Protein AF-A0A7K3H4V5-F1 (afdb_monomer)

Structure (mmCIF, N/CA/C/O backbone):
data_AF-A0A7K3H4V5-F1
#
_entry.id   AF-A0A7K3H4V5-F1
#
loop_
_atom_site.group_PDB
_atom_site.id
_atom_site.type_symbol
_atom_site.label_atom_id
_atom_site.label_alt_id
_atom_site.label_comp_id
_atom_site.label_asym_id
_atom_site.label_entity_id
_atom_site.label_seq_id
_atom_site.pdbx_PDB_ins_code
_atom_site.Cartn_x
_atom_site.Cartn_y
_atom_site.Cartn_z
_atom_site.occupancy
_atom_site.B_iso_or_equiv
_atom_site.auth_seq_id
_atom_site.auth_comp_id
_atom_site.auth_asym_id
_atom_site.auth_atom_id
_atom_site.pdbx_PDB_model_num
ATOM 1 N N . VAL A 1 1 ? -1.934 -10.038 -4.696 1.00 85.81 1 VAL A N 1
ATOM 2 C CA . VAL A 1 1 ? -1.459 -9.008 -3.741 1.00 85.81 1 VAL A CA 1
ATOM 3 C C . VAL A 1 1 ? -0.456 -9.663 -2.811 1.00 85.81 1 VAL A C 1
ATOM 5 O O . VAL A 1 1 ? -0.676 -10.811 -2.453 1.00 85.81 1 VAL A O 1
ATOM 8 N N . SER A 1 2 ? 0.630 -8.980 -2.467 1.00 91.31 2 SER A N 1
ATOM 9 C CA . SER A 1 2 ? 1.707 -9.470 -1.590 1.00 91.31 2 SER A CA 1
ATOM 10 C C . SER A 1 2 ? 2.161 -8.345 -0.653 1.00 91.31 2 SER A C 1
ATOM 12 O O . SER A 1 2 ? 1.655 -7.231 -0.761 1.00 91.31 2 SER A O 1
ATOM 14 N N . GLY A 1 3 ? 3.134 -8.610 0.221 1.00 89.69 3 GLY A N 1
ATOM 15 C CA . GLY A 1 3 ? 3.721 -7.587 1.091 1.00 89.69 3 GLY A CA 1
ATOM 16 C C . GLY A 1 3 ? 2.825 -7.186 2.271 1.00 89.69 3 GLY A C 1
ATOM 17 O O . GLY A 1 3 ? 1.846 -7.881 2.560 1.00 89.69 3 GLY A O 1
ATOM 18 N N . PRO A 1 4 ? 3.138 -6.066 2.949 1.00 90.94 4 PRO A N 1
ATOM 19 C CA . PRO A 1 4 ? 2.509 -5.659 4.212 1.00 90.94 4 PRO A CA 1
ATOM 20 C C . PRO A 1 4 ? 0.975 -5.614 4.164 1.00 90.94 4 PRO A C 1
ATOM 22 O O . PRO A 1 4 ? 0.297 -6.161 5.035 1.00 90.94 4 PRO A O 1
ATOM 25 N N . ALA A 1 5 ? 0.416 -5.053 3.087 1.00 93.19 5 ALA A N 1
ATOM 26 C CA . ALA A 1 5 ? -1.028 -4.959 2.879 1.00 93.19 5 ALA A CA 1
ATOM 27 C C . ALA A 1 5 ? -1.728 -6.328 2.781 1.00 93.19 5 ALA A C 1
ATOM 29 O O . ALA A 1 5 ? -2.883 -6.458 3.190 1.00 93.19 5 ALA A O 1
ATOM 30 N N . HIS A 1 6 ? -1.046 -7.344 2.239 1.00 93.81 6 HIS A N 1
ATOM 31 C CA . HIS A 1 6 ? -1.557 -8.714 2.173 1.00 93.81 6 HIS A CA 1
ATOM 32 C C . HIS A 1 6 ? -1.387 -9.445 3.507 1.00 93.81 6 HIS A C 1
ATOM 34 O O . HIS A 1 6 ? -2.332 -10.082 3.967 1.00 93.81 6 HIS A O 1
ATOM 40 N N . THR A 1 7 ? -0.213 -9.316 4.136 1.00 95.00 7 THR A N 1
ATOM 41 C CA . THR A 1 7 ? 0.125 -9.951 5.421 1.00 95.00 7 THR A CA 1
ATOM 42 C C . THR A 1 7 ? -0.865 -9.597 6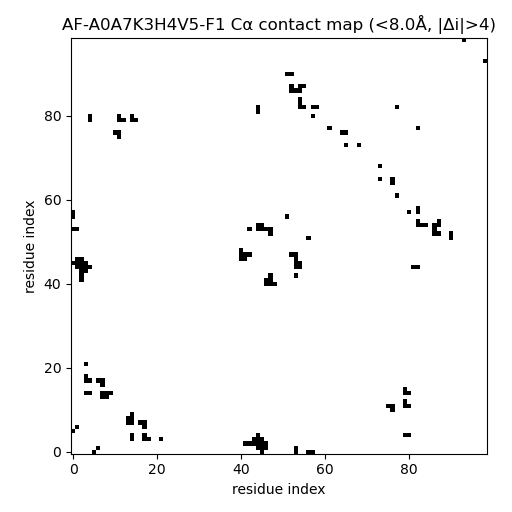.523 1.00 95.00 7 THR A C 1
ATOM 44 O O . THR A 1 7 ? -1.188 -10.452 7.342 1.00 95.00 7 THR A O 1
ATOM 47 N N . ALA A 1 8 ? -1.383 -8.366 6.523 1.00 94.69 8 ALA A N 1
ATOM 48 C CA . ALA A 1 8 ? -2.374 -7.921 7.497 1.00 94.69 8 ALA A CA 1
ATOM 49 C C . ALA A 1 8 ? -3.621 -8.818 7.561 1.00 94.69 8 ALA A C 1
ATOM 51 O O . ALA A 1 8 ? -4.212 -8.947 8.626 1.00 94.69 8 ALA A O 1
ATOM 52 N N . GLY A 1 9 ? -4.038 -9.428 6.441 1.00 90.62 9 GLY A N 1
ATOM 53 C CA . GLY A 1 9 ? -5.145 -10.396 6.409 1.00 90.62 9 GLY A CA 1
ATOM 54 C C . GLY A 1 9 ? -6.514 -9.862 6.856 1.00 90.62 9 GLY A C 1
ATOM 55 O O . GLY A 1 9 ? -7.453 -10.646 6.980 1.00 90.62 9 GLY A O 1
ATOM 56 N N . GLY A 1 10 ? -6.634 -8.553 7.080 1.00 93.06 10 GLY A N 1
ATOM 57 C CA . GLY A 1 10 ? -7.792 -7.928 7.703 1.00 93.06 10 GLY A CA 1
ATOM 58 C C . GLY A 1 10 ? -8.107 -6.546 7.139 1.00 93.06 10 GLY A C 1
ATOM 59 O O . GLY A 1 10 ? -7.936 -6.280 5.937 1.00 93.06 10 GLY A O 1
ATOM 60 N N . ASP A 1 11 ? -8.634 -5.685 8.002 1.00 95.69 11 ASP A N 1
ATOM 61 C CA . ASP A 1 11 ? -9.147 -4.377 7.619 1.00 95.69 11 ASP A CA 1
ATOM 62 C C . ASP A 1 11 ? -8.050 -3.294 7.555 1.00 95.69 11 ASP A C 1
ATOM 64 O O . ASP A 1 11 ? -6.845 -3.564 7.546 1.00 95.69 11 ASP A O 1
ATOM 68 N N . ALA A 1 12 ? -8.464 -2.035 7.415 1.00 96.81 12 ALA A N 1
ATOM 69 C CA . ALA A 1 12 ? -7.533 -0.917 7.333 1.00 96.81 12 ALA A CA 1
ATOM 70 C C . ALA A 1 12 ? -6.735 -0.691 8.632 1.00 96.81 12 ALA A C 1
ATOM 72 O O . ALA A 1 12 ? -5.598 -0.222 8.567 1.00 96.81 12 ALA A O 1
ATOM 73 N N . TYR A 1 13 ? -7.308 -1.013 9.794 1.00 97.38 13 TYR A N 1
ATOM 74 C CA . TYR A 1 13 ? -6.624 -0.923 11.079 1.00 97.38 13 TYR A CA 1
ATOM 75 C C . TYR A 1 13 ? -5.584 -2.035 11.222 1.00 97.38 13 TYR A C 1
ATOM 77 O O . TYR A 1 13 ? -4.451 -1.754 11.610 1.00 97.38 13 TYR A O 1
ATOM 85 N N . ASP A 1 14 ? -5.913 -3.260 10.807 1.00 98.12 14 ASP A N 1
ATOM 86 C CA . ASP A 1 14 ? -4.941 -4.360 10.787 1.00 98.12 14 ASP A CA 1
ATOM 87 C C . ASP A 1 14 ? -3.730 -4.014 9.906 1.00 98.12 14 ASP A C 1
ATOM 89 O O . ASP A 1 14 ? -2.578 -4.206 10.302 1.00 98.12 14 ASP A O 1
ATOM 93 N N . ARG A 1 15 ? -3.968 -3.409 8.733 1.00 97.38 15 ARG A N 1
ATOM 94 C CA . ARG A 1 15 ? -2.884 -2.920 7.861 1.00 97.38 15 ARG A CA 1
ATOM 95 C C . ARG A 1 15 ? -2.045 -1.837 8.522 1.00 97.38 15 ARG A C 1
ATOM 97 O O . ARG A 1 15 ? -0.826 -1.870 8.389 1.00 97.38 15 ARG A O 1
ATOM 104 N N . LEU A 1 16 ? -2.660 -0.900 9.244 1.00 96.81 16 LEU A N 1
ATOM 105 C CA . LEU A 1 16 ? -1.922 0.122 9.989 1.00 96.81 16 LEU A CA 1
ATOM 106 C C . LEU A 1 16 ? -0.960 -0.511 11.003 1.00 96.81 16 LEU A C 1
ATOM 108 O O . LEU A 1 16 ? 0.185 -0.078 11.093 1.00 96.81 16 LEU A O 1
ATOM 112 N N . LEU A 1 17 ? -1.396 -1.535 11.742 1.00 97.88 17 LEU A N 1
ATOM 113 C CA . LEU A 1 17 ? -0.532 -2.218 12.709 1.00 97.88 17 LEU A CA 1
ATOM 114 C C . LEU A 1 17 ? 0.673 -2.879 12.032 1.00 97.88 17 LEU A C 1
ATOM 116 O O . LEU A 1 17 ? 1.791 -2.746 12.529 1.00 97.88 17 LEU A O 1
ATOM 120 N N . VAL A 1 18 ? 0.467 -3.519 10.877 1.00 97.25 18 VAL A N 1
ATOM 121 C CA . VAL A 1 18 ? 1.574 -4.076 10.085 1.00 97.25 18 VAL A CA 1
ATOM 122 C C . VAL A 1 18 ? 2.517 -2.969 9.607 1.00 97.25 18 VAL A C 1
ATOM 124 O O . VAL A 1 18 ? 3.728 -3.110 9.738 1.00 97.25 18 VAL A O 1
ATOM 127 N N . TRP A 1 19 ? 2.000 -1.840 9.120 1.00 95.56 19 TRP A N 1
ATOM 128 C CA . TRP A 1 19 ? 2.845 -0.721 8.688 1.00 95.56 19 TRP A CA 1
ATOM 129 C C . TRP A 1 19 ? 3.680 -0.115 9.820 1.00 95.56 19 TRP A C 1
ATOM 131 O O . TRP A 1 19 ? 4.828 0.265 9.597 1.00 95.56 19 TRP A O 1
ATOM 141 N N . LEU A 1 20 ? 3.139 -0.041 11.038 1.00 96.50 20 LEU A N 1
ATOM 142 C CA . LEU A 1 20 ? 3.892 0.425 12.206 1.00 96.50 20 LEU A CA 1
ATOM 143 C C . LEU A 1 20 ? 5.033 -0.535 12.574 1.00 96.50 20 LEU A C 1
ATOM 145 O O . LEU A 1 20 ? 6.121 -0.085 12.936 1.00 96.50 20 LEU A O 1
ATOM 149 N N . ASP A 1 21 ? 4.801 -1.840 12.457 1.00 96.31 21 ASP A N 1
ATOM 150 C CA . ASP A 1 21 ? 5.813 -2.874 12.680 1.00 96.31 21 ASP A CA 1
ATOM 151 C C . ASP A 1 21 ? 6.913 -2.834 11.599 1.00 96.31 21 ASP A C 1
ATOM 153 O O . ASP A 1 21 ? 8.103 -2.818 11.923 1.00 96.31 21 ASP A O 1
ATOM 157 N N . GLU A 1 22 ? 6.536 -2.687 10.325 1.00 94.56 22 GLU A N 1
ATOM 158 C CA . GLU A 1 22 ? 7.477 -2.473 9.214 1.00 94.56 22 GLU A CA 1
ATOM 159 C C . GLU A 1 22 ? 8.319 -1.204 9.400 1.00 94.56 22 GLU A C 1
ATOM 161 O O . GLU A 1 22 ? 9.537 -1.233 9.212 1.00 94.56 22 GLU A O 1
ATOM 166 N N . LEU A 1 23 ? 7.711 -0.101 9.851 1.00 94.25 23 LEU A N 1
ATOM 167 C CA . LEU A 1 23 ? 8.440 1.128 10.168 1.00 94.25 23 LEU A CA 1
ATOM 168 C C . LEU A 1 23 ? 9.463 0.902 11.291 1.00 94.25 23 LEU A C 1
ATOM 170 O O . LEU A 1 23 ? 10.589 1.393 11.204 1.00 94.25 23 LEU A O 1
ATOM 174 N N . GLY A 1 24 ? 9.097 0.141 12.325 1.00 96.56 24 GLY A N 1
ATOM 175 C CA . GLY A 1 24 ? 10.009 -0.239 13.403 1.00 96.56 24 GLY A CA 1
ATOM 176 C C . GLY A 1 24 ? 11.204 -1.056 12.901 1.00 96.56 24 GLY A C 1
ATOM 177 O O . GLY A 1 24 ? 12.347 -0.760 13.260 1.00 96.56 24 GLY A O 1
ATOM 178 N N . ARG A 1 25 ? 10.962 -2.039 12.022 1.00 92.50 25 ARG A N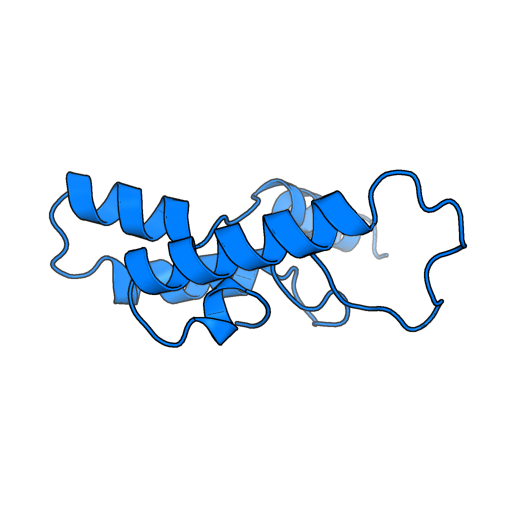 1
ATOM 179 C CA . ARG A 1 25 ? 12.024 -2.829 11.373 1.00 92.50 25 ARG A CA 1
ATOM 180 C C . ARG A 1 25 ? 12.948 -1.953 10.531 1.00 92.50 25 ARG A C 1
ATOM 182 O O . ARG A 1 25 ? 14.165 -2.037 10.690 1.00 92.50 25 ARG A O 1
ATOM 189 N N . ALA A 1 26 ? 12.378 -1.097 9.684 1.00 91.94 26 ALA A N 1
ATOM 190 C CA . ALA A 1 26 ? 13.130 -0.201 8.811 1.00 91.94 26 ALA A CA 1
ATOM 191 C C . ALA A 1 26 ? 13.981 0.797 9.610 1.00 91.94 26 ALA A C 1
ATOM 193 O O . ALA A 1 26 ? 15.152 1.004 9.297 1.00 91.94 26 ALA A O 1
ATOM 194 N N . ALA A 1 27 ? 13.434 1.362 10.690 1.00 95.81 27 ALA A N 1
ATOM 195 C CA . ALA A 1 27 ? 14.176 2.249 11.582 1.00 95.81 27 ALA A CA 1
ATOM 196 C C . ALA A 1 27 ? 15.382 1.545 12.229 1.00 95.81 27 ALA A C 1
ATOM 198 O O . ALA A 1 27 ? 16.447 2.146 12.350 1.00 95.81 27 ALA A O 1
ATOM 199 N N . GLY A 1 28 ? 15.246 0.266 12.595 1.00 95.12 28 GLY A N 1
ATOM 200 C CA . GLY A 1 28 ? 16.349 -0.535 13.137 1.00 95.12 28 GLY A CA 1
ATOM 201 C C . GLY A 1 28 ? 17.472 -0.836 12.135 1.00 95.12 28 GLY A C 1
ATOM 202 O O . GLY A 1 28 ? 18.586 -1.144 12.549 1.00 95.12 28 GLY A O 1
ATOM 203 N N . GLN A 1 29 ? 17.192 -0.735 10.834 1.00 91.94 29 GLN A N 1
ATOM 204 C CA . GLN A 1 29 ? 18.154 -0.945 9.744 1.00 91.94 29 GLN A CA 1
ATOM 205 C C . GLN A 1 29 ? 18.678 0.376 9.162 1.00 91.94 29 GLN A C 1
ATOM 207 O O . GLN A 1 29 ? 19.502 0.374 8.248 1.00 91.94 29 GLN A O 1
ATOM 212 N N . PHE A 1 30 ? 18.205 1.519 9.664 1.00 93.50 30 PHE A N 1
ATOM 213 C CA . PHE A 1 30 ? 18.579 2.819 9.132 1.00 93.50 30 PHE A CA 1
ATOM 214 C C . PHE A 1 30 ? 20.086 3.068 9.287 1.00 93.50 30 PHE A C 1
ATOM 216 O O . PHE A 1 30 ? 20.632 2.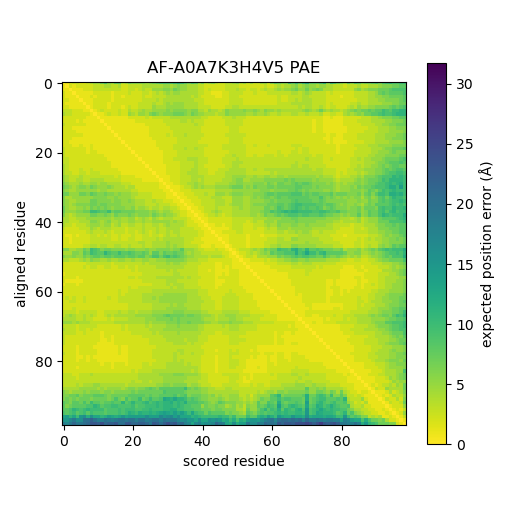995 10.388 1.00 93.50 30 PHE A O 1
ATOM 223 N N . GLY A 1 31 ? 20.750 3.390 8.176 1.00 94.00 31 GLY A N 1
ATOM 224 C CA . GLY A 1 31 ? 22.203 3.579 8.130 1.00 94.00 31 GLY A CA 1
ATOM 225 C C . GLY A 1 31 ? 23.007 2.289 7.941 1.00 94.00 31 GLY A C 1
ATOM 226 O O . GLY A 1 31 ? 24.232 2.337 7.998 1.00 94.00 31 GLY A O 1
ATOM 227 N N . ASP A 1 32 ? 22.356 1.147 7.706 1.00 93.62 32 ASP A N 1
ATOM 228 C CA . ASP A 1 32 ? 23.046 -0.055 7.244 1.00 93.62 32 ASP A CA 1
ATOM 229 C C . ASP A 1 32 ? 23.518 0.126 5.794 1.00 93.62 32 ASP A C 1
ATOM 231 O O . ASP A 1 32 ? 22.720 0.252 4.868 1.00 93.62 32 ASP A O 1
ATOM 235 N N . GLU A 1 33 ? 24.836 0.152 5.602 1.00 95.00 33 GLU A N 1
ATOM 236 C CA . GLU A 1 33 ? 25.473 0.335 4.293 1.00 95.00 33 GLU A CA 1
ATOM 237 C C . GLU A 1 33 ? 25.806 -0.992 3.597 1.00 95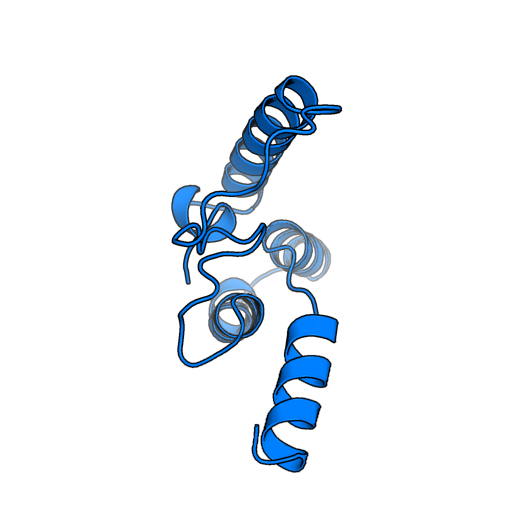.00 33 GLU A C 1
ATOM 239 O O . GLU A 1 33 ? 26.412 -1.003 2.519 1.00 95.00 33 GLU A O 1
ATOM 244 N N . ARG A 1 34 ? 25.453 -2.139 4.196 1.00 94.12 34 ARG A N 1
ATOM 245 C CA . ARG A 1 34 ? 25.685 -3.434 3.554 1.00 94.12 34 ARG A CA 1
ATOM 246 C C . ARG A 1 34 ? 24.916 -3.499 2.228 1.00 94.12 34 ARG A C 1
ATOM 248 O O . ARG A 1 34 ? 23.753 -3.102 2.171 1.00 94.12 34 ARG A O 1
ATOM 255 N N . PRO A 1 35 ? 25.529 -4.029 1.154 1.00 91.50 35 PRO A N 1
ATOM 256 C CA . PRO A 1 35 ? 24.827 -4.201 -0.108 1.00 91.50 35 PRO A CA 1
ATOM 257 C C . PRO A 1 35 ? 23.575 -5.067 0.062 1.00 91.50 35 PRO A C 1
ATOM 259 O O . PRO A 1 35 ? 23.625 -6.099 0.735 1.00 91.50 35 PRO A O 1
ATOM 262 N N . LEU A 1 36 ? 22.487 -4.684 -0.609 1.00 87.94 36 LEU A N 1
ATOM 263 C CA . LEU A 1 36 ? 21.295 -5.524 -0.716 1.00 87.94 36 LEU A CA 1
ATOM 264 C C . LEU A 1 36 ? 21.646 -6.863 -1.380 1.00 87.94 36 LEU A C 1
ATOM 266 O O . LEU A 1 36 ? 22.469 -6.924 -2.304 1.00 87.94 36 LEU A O 1
ATOM 270 N N . ALA A 1 37 ? 21.011 -7.939 -0.916 1.00 90.56 37 ALA A N 1
ATOM 271 C CA . ALA A 1 37 ? 21.177 -9.251 -1.524 1.00 90.56 37 ALA A CA 1
ATOM 272 C C . ALA A 1 37 ? 20.651 -9.228 -2.970 1.00 90.56 37 ALA A C 1
ATOM 274 O O . ALA A 1 37 ? 19.616 -8.636 -3.267 1.00 90.56 37 ALA A O 1
ATOM 275 N N . ARG A 1 38 ? 21.385 -9.847 -3.904 1.00 88.06 38 ARG A N 1
ATOM 276 C CA . ARG A 1 38 ? 21.067 -9.778 -5.348 1.00 88.06 38 ARG A CA 1
ATOM 277 C C . ARG A 1 38 ? 19.728 -10.421 -5.708 1.00 88.06 38 ARG A C 1
ATOM 279 O O . ARG A 1 38 ? 19.137 -10.087 -6.735 1.00 88.06 38 ARG A O 1
ATOM 286 N N . ASP A 1 39 ? 19.327 -11.393 -4.911 1.00 90.75 39 ASP A N 1
ATOM 287 C CA . ASP A 1 39 ? 18.097 -12.162 -5.005 1.00 90.75 39 ASP A CA 1
ATOM 288 C C . ASP A 1 39 ? 16.971 -11.586 -4.140 1.00 90.75 39 ASP A C 1
ATOM 290 O O . ASP A 1 39 ? 15.864 -12.116 -4.185 1.00 90.75 39 ASP A O 1
ATOM 294 N N . ASP A 1 40 ? 17.204 -10.488 -3.412 1.00 89.69 40 ASP A N 1
ATOM 295 C CA . ASP A 1 40 ? 16.133 -9.810 -2.694 1.00 89.69 40 ASP A CA 1
ATOM 296 C C . ASP A 1 40 ? 15.184 -9.134 -3.688 1.00 89.69 40 ASP A C 1
ATOM 298 O O . ASP A 1 40 ? 15.551 -8.254 -4.476 1.00 89.69 40 ASP A O 1
ATOM 302 N N . ARG A 1 41 ? 13.940 -9.606 -3.675 1.00 91.69 41 ARG A N 1
ATOM 303 C CA . ARG A 1 41 ? 12.832 -9.089 -4.483 1.00 91.69 41 ARG A CA 1
ATOM 304 C C . ARG A 1 41 ? 11.771 -8.435 -3.613 1.00 91.69 41 ARG A C 1
ATOM 306 O O . ARG A 1 41 ? 10.673 -8.176 -4.096 1.00 91.69 41 ARG A O 1
ATOM 313 N N . THR A 1 42 ? 12.066 -8.176 -2.347 1.00 89.81 42 THR A N 1
ATOM 314 C CA . THR A 1 42 ? 11.113 -7.588 -1.412 1.00 89.81 42 THR A CA 1
ATOM 315 C C . THR A 1 42 ? 11.047 -6.084 -1.640 1.00 89.81 42 THR A C 1
ATOM 317 O O . THR A 1 42 ? 12.008 -5.359 -1.406 1.00 89.81 42 THR A O 1
ATOM 320 N N . GLY A 1 43 ? 9.907 -5.604 -2.130 1.00 91.06 43 GLY A N 1
ATOM 321 C CA . GLY A 1 43 ? 9.596 -4.182 -2.206 1.00 91.06 43 GLY A CA 1
ATOM 322 C C . GLY A 1 43 ? 8.672 -3.753 -1.064 1.00 91.06 43 GLY A C 1
ATOM 323 O O . GLY A 1 43 ? 7.979 -4.592 -0.480 1.00 91.06 43 GLY A O 1
ATOM 324 N N . PRO A 1 44 ? 8.583 -2.441 -0.780 1.00 89.50 44 PRO A N 1
ATOM 325 C CA . PRO A 1 44 ? 7.746 -1.917 0.303 1.00 89.50 44 PRO A CA 1
ATOM 326 C C . PRO A 1 44 ? 6.262 -2.276 0.132 1.00 89.50 44 PRO A C 1
ATOM 328 O O . PRO A 1 44 ? 5.555 -2.474 1.113 1.00 89.50 44 PRO A O 1
ATOM 331 N N . ARG A 1 45 ? 5.791 -2.417 -1.113 1.00 93.69 45 ARG A N 1
ATOM 332 C CA . ARG A 1 45 ? 4.383 -2.69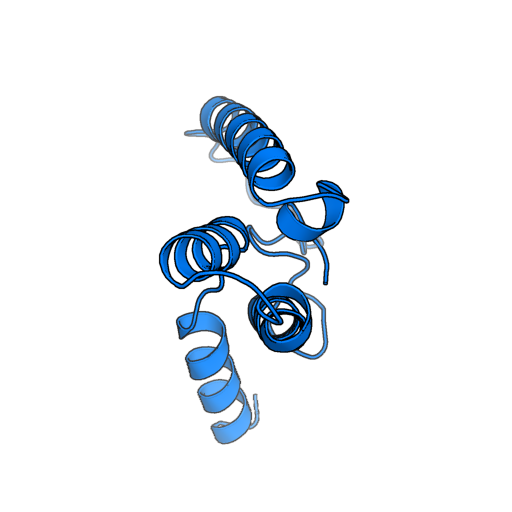0 -1.462 1.00 93.69 45 ARG A CA 1
ATOM 333 C C . ARG A 1 45 ? 4.135 -4.117 -1.945 1.00 93.69 45 ARG A C 1
ATOM 335 O O . ARG A 1 45 ? 3.036 -4.443 -2.388 1.00 93.69 45 ARG A O 1
ATOM 342 N N . GLY A 1 46 ? 5.149 -4.977 -1.867 1.00 93.69 46 GLY A N 1
ATOM 343 C CA . GLY A 1 46 ? 5.089 -6.355 -2.343 1.00 93.69 46 GLY A CA 1
ATOM 344 C C . GLY A 1 46 ? 6.286 -6.758 -3.196 1.00 93.69 46 GLY A C 1
ATOM 345 O O . GLY A 1 46 ? 7.259 -6.019 -3.327 1.00 93.69 46 GLY A O 1
ATOM 346 N N . THR A 1 47 ? 6.218 -7.961 -3.757 1.00 93.62 47 THR A N 1
ATOM 347 C CA . THR A 1 47 ? 7.346 -8.577 -4.459 1.00 93.62 47 THR A CA 1
ATOM 348 C C . THR A 1 47 ? 7.589 -7.946 -5.832 1.00 93.62 47 THR A C 1
ATOM 350 O O . THR A 1 47 ? 6.657 -7.735 -6.604 1.00 93.62 47 THR A O 1
ATOM 353 N N . LEU A 1 48 ? 8.855 -7.672 -6.148 1.00 91.25 48 LEU A N 1
ATOM 354 C CA . LEU A 1 48 ? 9.309 -6.959 -7.347 1.00 91.25 48 LEU A CA 1
ATOM 355 C C . LEU A 1 48 ? 9.554 -7.859 -8.573 1.00 91.25 48 LEU A C 1
ATOM 357 O O . LEU A 1 48 ? 9.890 -7.344 -9.636 1.00 91.25 48 LEU A O 1
ATOM 361 N N . ASP A 1 49 ? 9.431 -9.182 -8.447 1.00 88.00 49 ASP A N 1
ATOM 362 C CA . ASP A 1 49 ? 9.668 -10.159 -9.527 1.00 88.00 49 ASP A CA 1
ATOM 363 C C . ASP A 1 49 ? 8.391 -10.606 -10.261 1.00 88.00 49 ASP A C 1
ATOM 365 O O . ASP A 1 49 ? 8.438 -11.463 -11.146 1.00 88.00 49 ASP A O 1
ATOM 369 N N . GLY A 1 50 ? 7.247 -10.017 -9.909 1.00 83.94 50 GLY A N 1
ATOM 370 C CA . GLY A 1 50 ? 5.977 -10.263 -10.577 1.00 83.94 50 GLY A CA 1
ATOM 371 C C . GLY A 1 50 ? 5.920 -9.681 -11.993 1.00 83.94 50 GLY A C 1
ATOM 372 O O . GLY A 1 50 ? 6.640 -8.750 -12.345 1.00 83.94 50 GLY A O 1
ATOM 373 N N . ALA A 1 51 ? 4.985 -10.193 -12.799 1.00 85.69 51 ALA A N 1
ATOM 374 C CA . ALA A 1 51 ? 4.724 -9.694 -14.155 1.00 85.69 51 ALA A CA 1
ATOM 375 C C . ALA A 1 51 ? 4.196 -8.244 -14.194 1.00 85.69 51 ALA A C 1
ATOM 377 O O . ALA A 1 51 ? 4.209 -7.610 -15.244 1.00 85.69 51 ALA A O 1
ATOM 378 N N . ALA A 1 52 ? 3.714 -7.730 -13.062 1.00 90.38 52 ALA A N 1
ATOM 379 C CA . ALA A 1 52 ? 3.213 -6.374 -12.902 1.00 90.38 52 ALA A CA 1
ATOM 380 C C . ALA A 1 52 ? 3.804 -5.755 -11.626 1.00 90.38 52 ALA A C 1
ATOM 382 O O . ALA A 1 52 ? 4.117 -6.492 -10.685 1.00 90.38 52 ALA A O 1
ATOM 383 N N . PRO A 1 53 ? 3.928 -4.417 -11.559 1.00 93.88 53 PRO A N 1
ATOM 384 C CA . PRO A 1 53 ? 4.348 -3.736 -10.338 1.00 93.88 53 PRO A CA 1
ATOM 385 C C . PRO A 1 53 ? 3.428 -4.077 -9.149 1.00 93.88 53 PRO A C 1
ATOM 387 O O . PRO A 1 53 ? 2.215 -4.226 -9.348 1.00 93.88 53 PRO A O 1
ATOM 390 N N . PRO A 1 54 ? 3.957 -4.145 -7.911 1.00 94.62 54 PRO A N 1
ATOM 391 C CA . PRO A 1 54 ? 3.178 -4.502 -6.723 1.00 94.62 54 PRO A CA 1
ATOM 392 C C . PRO A 1 54 ? 1.908 -3.662 -6.546 1.00 94.62 54 PRO A C 1
ATOM 394 O O . PRO A 1 54 ? 0.836 -4.206 -6.253 1.00 94.62 54 PRO A O 1
ATOM 397 N N . SER A 1 55 ? 1.996 -2.355 -6.819 1.00 95.94 55 SER A N 1
ATOM 398 C CA . SER A 1 55 ? 0.862 -1.433 -6.713 1.00 95.94 55 SER A CA 1
ATOM 399 C C . SER A 1 55 ? -0.298 -1.766 -7.647 1.00 95.94 55 SER A C 1
ATOM 401 O O . SER A 1 55 ? -1.441 -1.440 -7.329 1.00 95.94 55 SER A O 1
ATOM 403 N N . ARG A 1 56 ? -0.066 -2.491 -8.752 1.00 95.69 56 ARG A N 1
ATOM 404 C CA . ARG A 1 56 ? -1.156 -2.927 -9.632 1.00 95.69 56 ARG A CA 1
ATOM 405 C C . ARG A 1 56 ? -2.133 -3.842 -8.900 1.00 95.69 56 ARG A C 1
ATOM 407 O O . ARG A 1 56 ? -3.334 -3.594 -8.921 1.00 95.69 56 ARG A O 1
ATOM 414 N N . GLY A 1 57 ? -1.613 -4.840 -8.186 1.00 94.56 57 GLY A N 1
ATOM 415 C CA . GLY A 1 57 ? -2.446 -5.760 -7.417 1.00 94.56 57 GLY A CA 1
ATOM 416 C C . GLY A 1 57 ? -3.212 -5.061 -6.289 1.00 94.56 57 GLY A C 1
ATOM 417 O O . GLY A 1 57 ? -4.343 -5.442 -5.999 1.00 94.56 57 GLY A O 1
ATOM 418 N N . LEU A 1 58 ? -2.620 -4.032 -5.670 1.00 96.00 58 LEU A N 1
ATOM 419 C CA . LEU A 1 58 ? -3.285 -3.215 -4.647 1.00 96.00 58 LEU A CA 1
ATOM 420 C C . LEU A 1 58 ? -4.469 -2.432 -5.230 1.00 96.00 58 LEU A C 1
ATOM 422 O O . LEU A 1 58 ? -5.529 -2.370 -4.610 1.00 96.00 58 LEU A O 1
ATOM 426 N N . LEU A 1 59 ? -4.318 -1.878 -6.434 1.00 96.44 59 LEU A N 1
ATOM 427 C CA . LEU A 1 59 ? -5.407 -1.184 -7.122 1.00 96.44 59 LEU A CA 1
ATOM 428 C C . LEU A 1 59 ? -6.500 -2.138 -7.610 1.00 96.44 59 LEU A C 1
ATOM 430 O O . LEU A 1 59 ? -7.679 -1.805 -7.506 1.00 96.44 59 LEU A O 1
ATOM 434 N N . ASP A 1 60 ? -6.135 -3.327 -8.094 1.00 96.19 60 ASP A N 1
ATOM 435 C CA . ASP A 1 60 ? -7.096 -4.299 -8.626 1.00 96.19 60 ASP A CA 1
ATOM 436 C C . ASP A 1 60 ? -8.105 -4.779 -7.556 1.00 96.19 60 ASP A C 1
ATOM 438 O O . ASP A 1 60 ? -9.236 -5.135 -7.889 1.00 96.19 60 ASP A O 1
ATOM 442 N N . VAL A 1 61 ? -7.744 -4.753 -6.264 1.00 95.69 61 VAL A N 1
ATOM 443 C CA . VAL A 1 61 ? -8.648 -5.144 -5.160 1.00 95.69 61 VAL A CA 1
ATOM 444 C C . VAL A 1 61 ? -9.517 -4.004 -4.619 1.00 95.69 61 VAL A C 1
ATOM 446 O O . VAL A 1 61 ? -10.504 -4.269 -3.926 1.00 9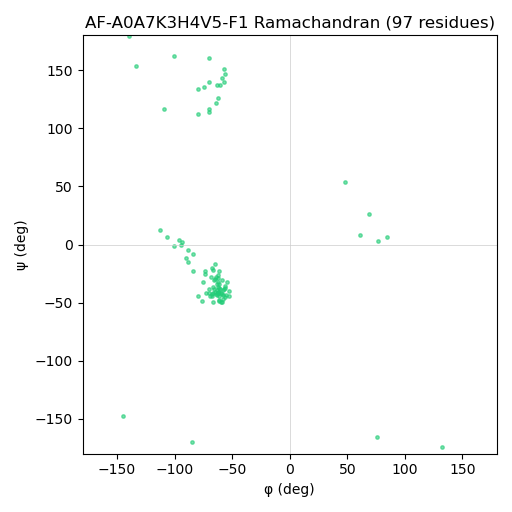5.69 61 VAL A O 1
ATOM 449 N N . LEU A 1 62 ? -9.198 -2.741 -4.930 1.00 95.69 62 LEU A N 1
ATOM 450 C CA . LEU A 1 62 ? -9.925 -1.580 -4.405 1.00 95.69 62 LEU A CA 1
ATOM 451 C C . LEU A 1 62 ? -11.432 -1.613 -4.691 1.00 95.69 62 LEU A C 1
ATOM 453 O O . LEU A 1 62 ? -12.191 -1.376 -3.753 1.00 95.69 62 LEU A O 1
ATOM 457 N N . PRO A 1 63 ? -11.919 -1.939 -5.906 1.00 96.19 63 PRO A N 1
ATOM 458 C CA . PRO A 1 63 ? -13.357 -1.937 -6.174 1.00 96.19 63 PRO A CA 1
ATOM 459 C C . PRO A 1 63 ? -14.157 -2.833 -5.218 1.00 96.19 63 PRO A C 1
ATOM 461 O O . PRO A 1 63 ? -15.246 -2.457 -4.788 1.00 96.19 63 PRO A O 1
ATOM 464 N N . GLY A 1 64 ? -13.600 -3.990 -4.842 1.00 96.38 64 GLY A N 1
ATOM 465 C CA . GLY A 1 64 ? -14.226 -4.899 -3.881 1.00 96.38 64 GLY A CA 1
ATOM 466 C C . GLY A 1 64 ? -14.223 -4.345 -2.457 1.00 96.38 64 GLY A C 1
ATOM 467 O O . GLY A 1 64 ? -15.233 -4.431 -1.766 1.00 96.38 64 GLY A O 1
ATOM 468 N N . LEU A 1 65 ? -13.115 -3.730 -2.036 1.00 95.56 65 LEU A N 1
ATOM 469 C CA . LEU A 1 65 ? -12.958 -3.166 -0.690 1.00 95.56 65 LEU A CA 1
ATOM 470 C C . LEU A 1 65 ? -13.746 -1.866 -0.470 1.00 95.56 65 LEU A C 1
ATOM 472 O O . LEU A 1 65 ? -14.061 -1.526 0.667 1.00 95.56 65 LEU A O 1
ATOM 476 N N . LEU A 1 66 ? -14.035 -1.124 -1.538 1.00 97.19 66 LEU A N 1
ATOM 477 C CA . LEU A 1 66 ? -14.745 0.156 -1.477 1.00 97.19 66 LEU A CA 1
ATOM 478 C C . LEU A 1 66 ? -16.266 0.009 -1.594 1.00 97.19 66 LEU A C 1
ATOM 480 O O . LEU A 1 66 ? -16.997 0.968 -1.344 1.00 97.19 66 LEU A O 1
ATOM 484 N N . SER A 1 67 ? -16.756 -1.172 -1.970 1.00 96.94 67 SER A N 1
ATOM 485 C CA . SER A 1 67 ? -18.187 -1.412 -2.124 1.00 96.94 67 SER A CA 1
ATOM 486 C C . SER A 1 67 ? -18.906 -1.276 -0.779 1.00 96.94 67 SER A C 1
ATOM 488 O O . SER A 1 67 ? -18.578 -1.960 0.187 1.00 96.94 67 SER A O 1
ATOM 490 N N . GLY A 1 68 ? -19.881 -0.366 -0.710 1.00 96.19 68 GLY A N 1
ATOM 491 C CA . GLY A 1 68 ? -20.639 -0.080 0.513 1.00 96.19 68 GLY A CA 1
ATOM 492 C C . GLY A 1 68 ? -19.902 0.767 1.558 1.00 96.19 68 GLY A C 1
ATOM 493 O O . GLY A 1 68 ? -20.464 1.017 2.622 1.00 96.19 68 GLY A O 1
ATOM 494 N N . ALA A 1 69 ? -18.682 1.233 1.278 1.00 96.88 69 ALA A N 1
ATOM 495 C CA . ALA A 1 69 ? -17.959 2.121 2.179 1.00 96.88 69 ALA A CA 1
ATOM 496 C C . ALA A 1 69 ? -18.455 3.573 2.057 1.00 96.88 69 ALA A 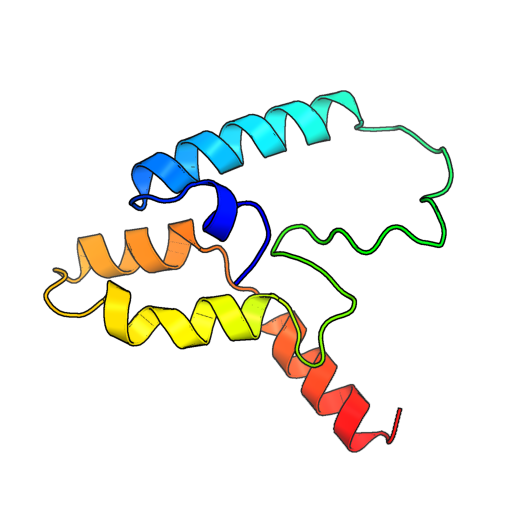C 1
ATOM 498 O O . ALA A 1 69 ? -18.551 4.131 0.964 1.00 96.88 69 ALA A O 1
ATOM 499 N N . GLU A 1 70 ? -18.691 4.217 3.200 1.00 97.81 70 GLU A N 1
ATOM 500 C CA . GLU A 1 70 ? -18.817 5.675 3.296 1.00 97.81 70 GLU A CA 1
ATOM 501 C C . GLU A 1 70 ? -17.549 6.359 2.766 1.00 97.81 70 GLU A C 1
ATOM 503 O O . GLU A 1 70 ? -16.441 5.835 2.908 1.00 97.81 70 GLU A O 1
ATOM 508 N N . PHE A 1 71 ? -17.672 7.573 2.224 1.00 97.56 71 PHE A N 1
ATOM 509 C CA . PHE A 1 71 ? -16.543 8.263 1.586 1.00 97.56 71 PHE A CA 1
ATOM 510 C C . PHE A 1 71 ? -15.331 8.443 2.519 1.00 97.56 71 PHE A C 1
ATOM 512 O O . PHE A 1 71 ? -14.183 8.290 2.100 1.00 97.56 71 PHE A O 1
ATOM 519 N N . ALA A 1 72 ? -15.565 8.726 3.804 1.00 97.50 72 ALA A N 1
ATOM 520 C CA . ALA A 1 72 ? -14.491 8.821 4.793 1.00 97.50 72 ALA A CA 1
ATOM 521 C C . ALA A 1 72 ? -13.767 7.476 4.990 1.00 97.50 72 ALA A C 1
ATOM 523 O O . ALA A 1 72 ? -12.537 7.440 5.021 1.00 97.50 72 ALA A O 1
ATOM 524 N N . GLY A 1 73 ? -14.520 6.373 5.055 1.00 97.19 73 GLY A N 1
ATOM 525 C CA . GLY A 1 73 ? -13.972 5.021 5.157 1.00 97.19 73 GLY A CA 1
ATOM 526 C C . GLY A 1 73 ? -13.220 4.606 3.895 1.00 97.19 73 GLY A C 1
ATOM 527 O O . GLY A 1 73 ? -12.116 4.081 3.987 1.00 97.19 73 GLY A O 1
ATOM 528 N N . ALA A 1 74 ? -13.752 4.934 2.716 1.00 97.69 74 ALA A N 1
ATOM 529 C CA . ALA A 1 74 ? -13.105 4.679 1.432 1.00 97.69 74 ALA A CA 1
ATOM 530 C C . ALA A 1 74 ? -11.697 5.292 1.360 1.00 97.69 74 ALA A C 1
ATOM 532 O O . ALA A 1 74 ? -10.745 4.634 0.943 1.00 97.69 74 ALA A O 1
ATOM 533 N N . ARG A 1 75 ? -11.534 6.533 1.837 1.00 97.81 75 ARG A N 1
ATOM 534 C CA . ARG A 1 75 ? -10.220 7.195 1.895 1.00 97.81 75 ARG A CA 1
ATOM 535 C C . ARG A 1 75 ? -9.240 6.470 2.815 1.00 97.81 75 ARG A C 1
ATOM 537 O O . ARG A 1 75 ? -8.069 6.356 2.467 1.00 97.81 75 ARG A O 1
ATOM 544 N N . ILE A 1 76 ? -9.713 5.969 3.956 1.00 98.06 76 ILE A N 1
ATOM 545 C CA . ILE A 1 76 ? -8.895 5.192 4.898 1.00 98.06 76 ILE A CA 1
ATOM 546 C C . ILE A 1 76 ? -8.492 3.850 4.276 1.00 98.06 76 ILE A C 1
ATOM 548 O O . ILE A 1 76 ? -7.328 3.468 4.359 1.00 98.06 76 ILE A O 1
ATOM 552 N N . VAL A 1 77 ? -9.416 3.164 3.598 1.00 97.38 77 VAL A N 1
ATOM 553 C CA . VAL A 1 77 ? -9.134 1.905 2.891 1.00 97.38 77 VAL A CA 1
ATOM 554 C C . VAL A 1 77 ? -8.047 2.104 1.836 1.00 97.38 77 VAL A C 1
ATOM 556 O O . VAL A 1 77 ? -7.068 1.359 1.846 1.00 97.38 77 VAL A O 1
ATOM 559 N N . VAL A 1 78 ? -8.170 3.126 0.980 1.00 97.31 78 VAL A N 1
ATOM 560 C CA . VAL A 1 78 ? -7.152 3.442 -0.038 1.00 97.31 78 VAL A CA 1
ATOM 561 C C . VAL A 1 78 ? -5.805 3.753 0.613 1.00 97.31 78 VAL A C 1
ATOM 563 O O . VAL A 1 78 ? -4.801 3.160 0.231 1.00 97.31 78 VAL A O 1
ATOM 566 N N . ALA A 1 79 ? -5.784 4.626 1.624 1.00 96.94 79 ALA A N 1
ATOM 567 C CA . ALA A 1 79 ? -4.550 4.999 2.313 1.00 96.94 79 ALA A CA 1
ATOM 568 C C . ALA A 1 79 ? -3.871 3.797 2.992 1.00 96.94 79 ALA A C 1
ATOM 570 O O . ALA A 1 79 ? -2.653 3.685 2.958 1.00 96.94 79 ALA A O 1
ATOM 571 N N . SER A 1 80 ? -4.647 2.869 3.560 1.00 96.50 80 SER A N 1
ATOM 572 C CA . SER A 1 80 ? -4.109 1.680 4.239 1.00 96.50 80 SER A CA 1
ATOM 573 C C . SER A 1 80 ? -3.404 0.689 3.307 1.00 96.50 80 SER A C 1
ATOM 575 O O . SER A 1 80 ? -2.606 -0.123 3.774 1.00 96.50 80 SER A O 1
ATOM 577 N N . LEU A 1 81 ? -3.716 0.719 2.006 1.00 96.31 81 LEU A N 1
ATOM 578 C CA . LEU A 1 81 ? -3.061 -0.126 1.007 1.00 96.31 81 LEU A CA 1
ATOM 579 C C . LEU A 1 81 ? -1.746 0.477 0.501 1.00 96.31 81 LEU A C 1
ATOM 581 O O . LEU A 1 81 ? -0.922 -0.284 0.012 1.00 96.31 81 LEU A O 1
ATOM 585 N N . ASP A 1 82 ? -1.562 1.797 0.618 1.00 95.38 82 ASP A N 1
ATOM 586 C CA . ASP A 1 82 ? -0.402 2.552 0.114 1.00 95.38 82 ASP A CA 1
ATOM 587 C C . ASP A 1 82 ? -0.005 2.234 -1.350 1.00 95.38 82 ASP A C 1
ATOM 589 O O . ASP A 1 82 ? 1.140 1.871 -1.614 1.00 95.38 82 ASP A O 1
ATOM 593 N N . PRO A 1 83 ? -0.919 2.314 -2.340 1.00 95.56 83 PRO A N 1
ATOM 594 C CA . PRO A 1 83 ? -0.534 2.118 -3.735 1.00 95.56 83 PRO A CA 1
ATOM 595 C C . PRO A 1 83 ? 0.312 3.294 -4.250 1.00 95.56 83 PRO A C 1
ATOM 597 O O . PRO A 1 83 ? -0.021 4.456 -4.018 1.00 95.56 83 PRO A O 1
ATOM 600 N N . ASP A 1 84 ? 1.343 2.994 -5.038 1.00 95.12 84 ASP A N 1
ATOM 601 C CA . ASP A 1 84 ? 2.195 3.982 -5.701 1.00 95.12 84 ASP A CA 1
ATOM 602 C C . ASP A 1 84 ? 1.947 3.998 -7.209 1.00 95.12 84 ASP A C 1
ATOM 604 O O . ASP A 1 84 ? 2.159 3.016 -7.925 1.00 95.12 84 ASP A O 1
ATOM 608 N N . LEU A 1 85 ? 1.463 5.139 -7.697 1.00 93.06 85 LEU A N 1
ATOM 609 C CA . LEU A 1 85 ? 1.135 5.324 -9.106 1.00 93.06 85 LEU A CA 1
ATOM 610 C C . LEU A 1 85 ? 2.387 5.454 -9.979 1.00 93.06 85 LEU A C 1
ATOM 612 O O . LEU A 1 85 ? 2.324 5.139 -11.170 1.00 93.06 85 LEU A O 1
ATOM 616 N N . ASP A 1 86 ? 3.527 5.854 -9.412 1.00 93.75 86 ASP A N 1
ATOM 617 C CA . ASP A 1 86 ? 4.774 5.962 -10.165 1.00 93.75 86 ASP A CA 1
ATOM 618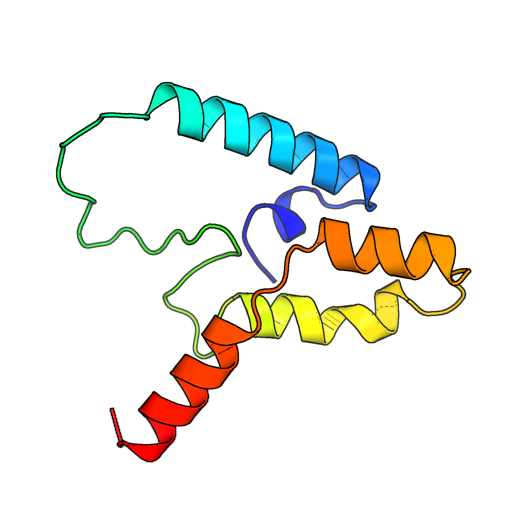 C C . ASP A 1 86 ? 5.297 4.583 -10.586 1.00 93.75 86 ASP A C 1
ATOM 620 O O . ASP A 1 86 ? 5.896 4.453 -11.655 1.00 93.75 86 ASP A O 1
ATOM 624 N N . GLU A 1 87 ? 4.984 3.524 -9.829 1.00 92.44 87 GLU A N 1
ATOM 625 C CA . GLU A 1 87 ? 5.297 2.145 -10.222 1.00 92.44 87 GLU A CA 1
ATOM 626 C C . GLU A 1 87 ? 4.595 1.745 -11.532 1.00 92.44 87 GLU A C 1
ATOM 628 O O . GLU A 1 87 ? 5.167 1.012 -12.343 1.00 92.44 87 GLU A O 1
ATOM 633 N N . LEU A 1 88 ? 3.381 2.257 -11.766 1.00 91.06 88 LEU A N 1
ATOM 634 C CA . LEU A 1 88 ? 2.606 2.004 -12.984 1.00 91.06 88 LEU A CA 1
ATOM 635 C C . LEU A 1 88 ? 3.154 2.818 -14.151 1.00 91.06 88 LEU A C 1
ATOM 637 O O . LEU A 1 88 ? 3.458 2.263 -15.202 1.00 91.06 88 LEU A O 1
ATOM 641 N N . THR A 1 89 ? 3.382 4.119 -13.948 1.00 90.62 89 THR A N 1
ATOM 642 C CA . THR A 1 89 ? 3.916 4.979 -15.016 1.00 90.62 89 THR A CA 1
ATOM 643 C C . THR A 1 89 ? 5.334 4.575 -15.431 1.00 90.62 89 THR A C 1
ATOM 645 O O . THR A 1 89 ? 5.743 4.785 -16.575 1.00 90.62 89 THR A O 1
ATOM 648 N N . ALA A 1 90 ? 6.126 4.009 -14.516 1.00 86.31 90 ALA A N 1
ATOM 649 C CA . ALA A 1 90 ? 7.441 3.457 -14.819 1.00 86.31 90 ALA A CA 1
ATOM 650 C C . ALA A 1 90 ? 7.363 2.103 -15.540 1.00 86.31 90 ALA A C 1
ATOM 652 O O . ALA A 1 90 ? 8.247 1.796 -16.340 1.00 86.31 90 ALA A O 1
ATOM 653 N N . ALA A 1 91 ? 6.349 1.281 -15.258 1.00 82.00 91 ALA A N 1
ATOM 654 C CA . ALA A 1 91 ? 6.100 0.043 -15.996 1.00 82.00 91 ALA A CA 1
ATOM 655 C C . ALA A 1 91 ? 5.680 0.341 -17.443 1.00 82.00 91 ALA A C 1
ATOM 657 O O . ALA A 1 91 ? 6.333 -0.143 -18.364 1.00 82.00 91 ALA A O 1
ATOM 658 N N . ASP A 1 92 ? 4.711 1.238 -17.639 1.00 83.81 92 ASP A N 1
ATOM 659 C CA . ASP A 1 92 ? 4.228 1.635 -18.969 1.00 83.81 92 ASP A CA 1
ATOM 660 C C . ASP A 1 92 ? 5.363 2.197 -19.843 1.00 83.81 92 ASP A C 1
ATOM 662 O O . ASP A 1 92 ? 5.470 1.909 -21.035 1.00 83.81 92 ASP A O 1
ATOM 666 N N . ARG A 1 93 ? 6.269 2.983 -19.242 1.00 84.81 93 ARG A N 1
ATOM 667 C CA . ARG A 1 93 ? 7.451 3.513 -19.940 1.00 84.81 93 ARG A CA 1
ATOM 668 C C . ARG A 1 93 ? 8.452 2.432 -20.347 1.00 84.81 93 ARG A C 1
ATOM 670 O O . ARG A 1 93 ? 9.071 2.572 -21.398 1.00 84.81 93 ARG A O 1
ATOM 677 N N . ARG A 1 94 ? 8.641 1.394 -19.528 1.00 80.62 94 ARG A N 1
ATOM 678 C CA . ARG A 1 94 ? 9.526 0.260 -19.844 1.00 80.62 94 ARG A CA 1
ATOM 679 C C . ARG A 1 94 ? 8.954 -0.589 -20.974 1.00 80.62 94 ARG A C 1
ATOM 681 O O . ARG A 1 94 ? 9.657 -0.846 -21.947 1.00 80.62 94 ARG A O 1
ATOM 688 N N . GLU A 1 95 ? 7.657 -0.879 -20.910 1.00 79.69 95 GLU A N 1
ATOM 689 C CA . GLU A 1 95 ? 6.936 -1.572 -21.97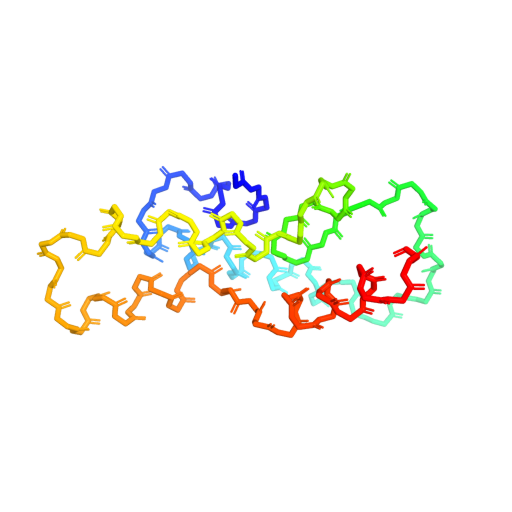9 1.00 79.69 95 GLU A CA 1
ATOM 690 C C . GLU A 1 95 ? 7.030 -0.804 -23.306 1.00 79.69 95 GLU A C 1
ATOM 692 O O . GLU A 1 95 ? 7.410 -1.374 -24.328 1.00 79.69 95 GLU A O 1
ATOM 697 N N . ALA A 1 96 ? 6.798 0.514 -23.286 1.00 79.88 96 ALA A N 1
ATOM 698 C CA . ALA A 1 96 ? 6.950 1.363 -24.468 1.00 79.88 96 ALA A CA 1
ATOM 699 C C . ALA A 1 96 ? 8.390 1.398 -25.018 1.00 79.88 96 ALA A C 1
ATOM 701 O O . ALA A 1 96 ? 8.589 1.600 -26.216 1.00 79.88 96 ALA A O 1
ATOM 702 N N . ALA A 1 97 ? 9.395 1.207 -24.158 1.00 81.56 97 ALA A N 1
ATOM 703 C CA . ALA A 1 97 ? 10.802 1.130 -24.540 1.00 81.56 97 ALA A CA 1
ATOM 704 C C . ALA A 1 97 ? 11.240 -0.276 -25.001 1.00 81.56 97 ALA A C 1
ATOM 706 O O . ALA A 1 97 ? 12.358 -0.419 -25.496 1.00 81.56 97 ALA A O 1
ATOM 707 N N . GLY A 1 98 ? 10.385 -1.297 -24.863 1.00 73.12 98 GLY A N 1
ATOM 708 C CA . GLY A 1 98 ? 10.704 -2.688 -25.194 1.00 73.12 98 GLY A CA 1
ATOM 709 C C . GLY A 1 98 ? 11.727 -3.338 -24.254 1.00 73.12 98 GLY A C 1
ATOM 710 O O . GLY A 1 98 ? 12.446 -4.238 -24.692 1.00 73.12 98 GLY A O 1
ATOM 711 N N . VAL A 1 99 ? 11.823 -2.858 -23.006 1.00 56.28 99 VAL A N 1
ATOM 712 C CA . VAL A 1 99 ? 12.753 -3.347 -21.968 1.00 56.28 99 VAL A CA 1
ATOM 713 C C . VAL A 1 99 ? 11.995 -3.999 -20.823 1.00 56.28 99 VAL A C 1
ATOM 715 O O . VAL A 1 99 ? 11.059 -3.354 -20.302 1.00 56.28 99 VAL A O 1
#

Sequence (99 aa):
VSGPAHTAGGDAYDRLLVWLDELGRAAGQFGDERPLARDDRTGPRGTLDGAAPPSRGLLDVLPGLLSGAEFAGARIVVASLDPDLDELTAADRREAAGV

Mean predicted aligned error: 3.97 Å

Secondary structure (DSSP, 8-state):
--SHHHHT-S-HHHHHHHHHHHHHHHHHTTT--SPPPTT--EETTEETTSSS-HHHHHHHHHHHHHTT--HHHHHHHHHHH---HHHHHHHHHHHHHT-

Solvent-accessible surface area (backbone atoms only — not comparable to full-atom values): 5773 Å² total; per-residue (Å²): 109,42,41,50,56,44,72,36,76,65,55,48,66,43,17,46,55,40,51,55,52,51,50,52,55,51,60,75,50,64,87,65,81,72,80,79,62,92,82,67,41,81,41,91,53,9,48,65,82,52,101,54,52,34,33,54,44,51,57,72,50,40,69,72,73,41,60,92,46,54,73,74,54,35,54,47,48,55,61,39,54,59,62,48,68,64,52,52,58,54,46,55,52,29,58,75,68,76,98

Nearest PDB structures (foldseek):
  7tdz-assembly1_i  TM=4.009E-01  e=9.384E+00  Xenopus laevis

pLDDT: mean 92.53, std 6.07, range [56.28, 98.12]

Foldseek 3Di:
DFALLVVLVDALVSLVVSVVVVVVVVVVCPPPPDDDDPPDQQDRLHGNPDPAFSLVVLVVCLVVNCVPDDPVRSVSRNVSNPRDCVSVVVVVVCVVVVD

Radius of gyration: 15.27 Å; Cα contacts (8 Å, |Δi|>4): 84; chains: 1; bounding box: 46×21×39 Å